Protein AF-A0A965PPE6-F1 (afdb_monomer_lite)

Foldseek 3Di:
DDDWDFDDDPCQLVDPLLVQLCVVQVHHSVLLVQLVVQLLVVCLVQPQQQWFFQDDLVNSCVSSVHPCNSVSCVVSPQWADDVGTIGGPPCVPGRNVGDDD

pLDDT: mean 90.19, std 14.23, range [39.62, 98.56]

Radius of gyration: 13.01 Å; chains: 1; bounding box: 30×36×35 Å

Secondary structure (DSSP, 8-state):
---------TTSTT-HHHHHHHHHHT--HHHHHHHHHHHHHHHHHH-SSSEEET--HHHHHHHHTSTTHHHHHHHTTS-EEETTEEE-TTHHHHTS--S--

Structure (mmCIF, N/CA/C/O backbone):
data_AF-A0A965PPE6-F1
#
_entry.id   AF-A0A965PPE6-F1
#
loop_
_atom_site.group_PDB
_atom_site.id
_atom_site.type_symbol
_atom_site.label_atom_id
_atom_site.label_alt_id
_atom_site.label_comp_id
_atom_site.label_asym_id
_atom_site.label_entity_id
_atom_site.label_seq_id
_atom_site.pdbx_PDB_ins_code
_atom_site.Cartn_x
_atom_site.Cartn_y
_atom_site.Cartn_z
_atom_site.occupancy
_atom_site.B_iso_or_equiv
_atom_site.auth_seq_id
_atom_site.auth_comp_id
_atom_site.auth_asym_id
_atom_site.auth_atom_id
_atom_site.pdbx_PDB_model_num
ATOM 1 N N . MET A 1 1 ? 5.433 23.520 -12.806 1.00 44.16 1 MET A N 1
ATOM 2 C CA . MET A 1 1 ? 5.546 22.282 -13.602 1.00 44.16 1 MET A CA 1
ATOM 3 C C . MET A 1 1 ? 4.816 21.216 -12.810 1.00 44.16 1 MET A C 1
ATOM 5 O O . MET A 1 1 ? 5.155 21.059 -11.644 1.00 44.16 1 MET 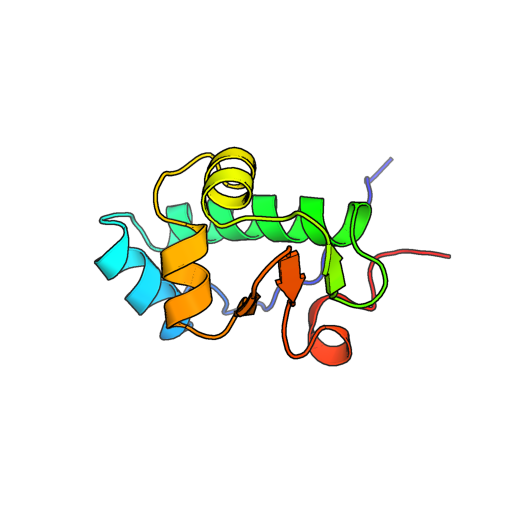A O 1
ATOM 9 N N . ALA A 1 2 ? 3.757 20.606 -13.345 1.00 52.41 2 ALA A N 1
ATOM 10 C CA . ALA A 1 2 ? 3.153 19.460 -12.666 1.00 52.41 2 ALA A CA 1
ATOM 11 C C . ALA A 1 2 ? 4.207 18.340 -12.649 1.00 52.41 2 ALA A C 1
ATOM 13 O O . ALA A 1 2 ? 4.810 18.091 -13.689 1.00 52.41 2 ALA A O 1
ATOM 14 N N . GLY A 1 3 ? 4.515 17.792 -11.471 1.00 66.19 3 GLY A N 1
ATOM 15 C CA . GLY A 1 3 ? 5.494 16.711 -11.330 1.00 66.19 3 GLY A CA 1
ATOM 16 C C . GLY A 1 3 ? 4.996 15.400 -11.937 1.00 66.19 3 GLY A C 1
ATOM 17 O O . GLY A 1 3 ? 3.884 15.342 -12.469 1.00 66.19 3 GLY A O 1
ATOM 18 N N . ASP A 1 4 ? 5.815 14.357 -11.823 1.00 79.00 4 ASP A N 1
ATOM 19 C CA . ASP A 1 4 ? 5.459 13.008 -12.260 1.00 79.00 4 ASP A CA 1
ATOM 20 C C . ASP A 1 4 ? 4.151 12.540 -11.608 1.00 79.00 4 ASP A C 1
ATOM 22 O O . ASP A 1 4 ? 3.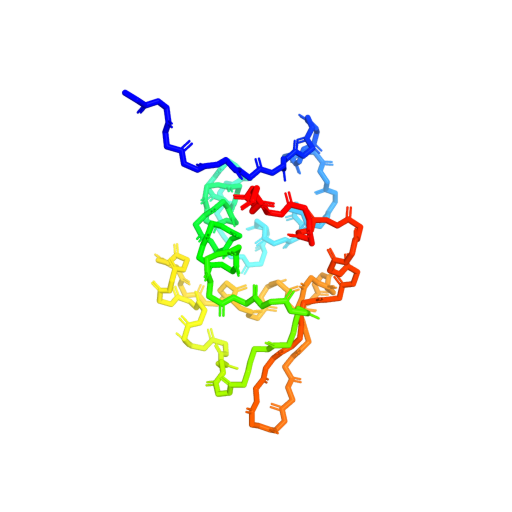808 12.914 -10.481 1.00 79.00 4 ASP A O 1
ATOM 26 N N . TRP A 1 5 ? 3.378 11.749 -12.350 1.00 83.12 5 TRP A N 1
ATOM 27 C CA . TRP A 1 5 ? 2.043 11.321 -11.949 1.00 83.12 5 TRP A CA 1
ATOM 28 C C . TRP A 1 5 ? 1.974 9.803 -11.803 1.00 83.12 5 TRP A C 1
ATOM 30 O O . TRP A 1 5 ? 2.641 9.055 -12.515 1.00 83.12 5 TRP A O 1
ATOM 40 N N . ILE A 1 6 ? 1.101 9.351 -10.902 1.00 84.50 6 ILE A N 1
ATOM 41 C CA . ILE A 1 6 ? 0.752 7.938 -10.747 1.00 84.50 6 ILE A CA 1
ATOM 42 C C . ILE A 1 6 ? -0.725 7.721 -11.066 1.00 84.50 6 ILE A C 1
ATOM 44 O O . ILE A 1 6 ? -1.586 8.542 -10.735 1.00 84.50 6 ILE A O 1
ATOM 48 N N . LYS A 1 7 ? -1.041 6.594 -11.707 1.00 84.50 7 LYS A N 1
ATOM 49 C CA . LYS A 1 7 ? -2.425 6.205 -11.984 1.00 84.50 7 LYS A CA 1
ATOM 50 C C . LYS A 1 7 ? -3.073 5.657 -10.720 1.00 84.50 7 LYS A C 1
ATOM 52 O O . LYS A 1 7 ? -2.609 4.673 -10.152 1.00 84.50 7 LYS A O 1
ATOM 57 N N . VAL A 1 8 ? -4.208 6.228 -10.329 1.00 88.50 8 VAL A N 1
ATOM 58 C CA . VAL A 1 8 ? -4.998 5.737 -9.195 1.00 88.50 8 VAL A CA 1
ATOM 59 C C . VAL A 1 8 ? -6.438 5.552 -9.640 1.00 88.50 8 VAL A C 1
ATOM 61 O O . VAL A 1 8 ? -7.003 6.377 -10.356 1.00 88.50 8 VAL A O 1
ATOM 64 N N . ARG A 1 9 ? -7.046 4.437 -9.241 1.00 88.50 9 ARG A N 1
ATOM 65 C CA . ARG A 1 9 ? -8.470 4.191 -9.495 1.00 88.50 9 ARG A CA 1
ATOM 66 C C . ARG A 1 9 ? -9.341 5.176 -8.711 1.00 88.50 9 ARG A C 1
ATOM 68 O O . ARG A 1 9 ? -9.050 5.500 -7.565 1.00 88.50 9 ARG A O 1
ATOM 75 N N . THR A 1 10 ? -10.465 5.564 -9.301 1.00 88.00 10 THR A N 1
ATOM 76 C CA . THR A 1 10 ? -11.410 6.521 -8.703 1.00 88.00 10 THR A CA 1
ATOM 77 C C . THR A 1 10 ? -12.066 6.015 -7.422 1.00 88.00 10 THR A C 1
ATOM 79 O O . THR A 1 10 ? -12.394 6.820 -6.561 1.00 88.00 10 THR A O 1
ATOM 82 N N . ARG A 1 11 ? -12.230 4.693 -7.280 1.00 92.44 11 ARG A N 1
ATOM 83 C CA . ARG A 1 11 ? -12.855 4.053 -6.111 1.00 92.44 11 ARG A CA 1
ATOM 84 C C . ARG A 1 11 ? -11.870 3.227 -5.290 1.00 92.44 11 ARG A C 1
ATOM 86 O O . ARG A 1 11 ? -12.111 2.060 -4.992 1.00 92.44 11 ARG A O 1
ATOM 93 N N . LEU A 1 12 ? -10.678 3.782 -5.058 1.00 94.75 12 LEU A N 1
ATOM 94 C CA . LEU A 1 12 ? -9.643 3.105 -4.273 1.00 94.75 12 LEU A CA 1
ATOM 95 C C . LEU A 1 12 ? -10.099 2.892 -2.835 1.00 94.75 12 LEU A C 1
ATOM 97 O O . LEU A 1 12 ? -9.921 1.803 -2.299 1.00 94.75 12 LEU A O 1
ATOM 101 N N . LEU A 1 13 ? -10.666 3.935 -2.238 1.00 96.75 13 LEU A N 1
ATOM 102 C CA . LEU A 1 13 ? -11.046 3.942 -0.833 1.00 96.75 13 LEU A CA 1
ATOM 103 C C . LEU A 1 13 ? -12.201 2.968 -0.556 1.00 96.75 13 LEU A C 1
ATOM 105 O O . LEU A 1 13 ? -12.330 2.478 0.554 1.00 96.75 13 LEU A O 1
ATOM 109 N N . GLU A 1 14 ? -12.988 2.604 -1.569 1.00 97.25 14 GLU A N 1
ATOM 110 C CA . GLU A 1 14 ? -14.035 1.588 -1.440 1.00 97.25 14 GLU A CA 1
ATOM 111 C C . GLU A 1 14 ? -13.586 0.160 -1.800 1.00 97.25 14 GLU A C 1
ATOM 113 O O . GLU A 1 14 ? -14.426 -0.738 -1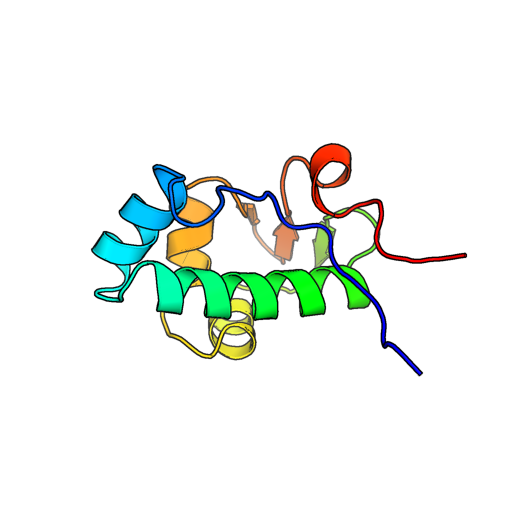.860 1.00 97.25 14 GLU A O 1
ATOM 118 N N . ASP A 1 15 ? -12.295 -0.096 -2.051 1.00 96.06 15 ASP A N 1
ATOM 119 C CA . ASP A 1 15 ? -11.834 -1.473 -2.259 1.00 96.06 15 ASP A CA 1
ATOM 120 C C . ASP A 1 15 ? -11.870 -2.263 -0.939 1.00 96.06 15 ASP A C 1
ATOM 122 O O . ASP A 1 15 ? -11.217 -1.853 0.026 1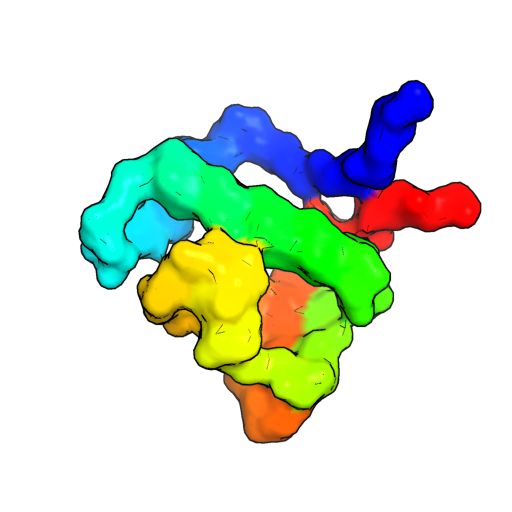.00 96.06 15 ASP A O 1
ATOM 126 N N . PRO A 1 16 ? -12.525 -3.443 -0.898 1.00 97.75 16 PRO A N 1
ATOM 127 C CA . PRO A 1 16 ? -12.408 -4.403 0.201 1.00 97.75 16 PRO A CA 1
ATOM 128 C C . PRO A 1 16 ? -10.980 -4.643 0.718 1.00 97.75 16 PRO A C 1
ATOM 130 O O . PRO A 1 16 ? -10.794 -4.872 1.908 1.00 97.75 16 PRO A O 1
ATOM 133 N N . ALA A 1 17 ? -9.962 -4.599 -0.141 1.00 97.44 17 ALA A N 1
ATOM 134 C CA . ALA A 1 17 ? -8.559 -4.680 0.250 1.00 97.44 17 ALA A CA 1
ATOM 135 C C . ALA A 1 17 ? -8.117 -3.486 1.111 1.00 97.44 17 ALA A C 1
ATOM 137 O O . ALA A 1 17 ? -7.460 -3.702 2.124 1.00 97.44 17 ALA A O 1
ATOM 138 N N . VAL A 1 18 ? -8.516 -2.252 0.775 1.00 98.00 18 VAL A N 1
ATOM 139 C CA . VAL A 1 18 ? -8.207 -1.078 1.613 1.00 98.00 18 VAL A CA 1
ATOM 140 C C . VAL A 1 18 ? -8.933 -1.176 2.950 1.00 98.00 18 VAL A C 1
ATOM 142 O O . VAL A 1 18 ? -8.311 -0.910 3.973 1.00 98.00 18 VAL A O 1
ATOM 145 N N . PHE A 1 19 ? -10.192 -1.626 2.970 1.00 98.38 19 PHE A N 1
ATOM 146 C CA . PHE A 1 19 ? -10.911 -1.873 4.226 1.00 98.38 19 PHE A CA 1
ATOM 147 C C . PHE A 1 19 ? -10.193 -2.906 5.106 1.00 98.38 19 PHE A C 1
ATOM 149 O O . PHE A 1 19 ? -9.926 -2.631 6.271 1.00 98.38 19 PHE A O 1
ATOM 156 N N . ARG A 1 20 ? -9.776 -4.049 4.539 1.00 98.44 20 ARG A N 1
ATOM 157 C CA . ARG A 1 20 ? -9.001 -5.060 5.283 1.00 98.44 20 ARG A CA 1
ATOM 158 C C . ARG A 1 20 ? -7.688 -4.501 5.830 1.00 98.44 20 ARG A C 1
ATOM 160 O O . ARG A 1 20 ? -7.321 -4.791 6.964 1.00 98.44 20 ARG A O 1
ATOM 167 N N . MET A 1 21 ? -6.983 -3.688 5.045 1.00 98.56 21 MET A N 1
ATOM 168 C CA . MET A 1 21 ? -5.764 -3.026 5.509 1.00 98.56 21 MET A CA 1
ATOM 169 C C . MET A 1 21 ? -6.049 -2.008 6.621 1.00 98.56 21 MET A C 1
ATOM 171 O O . MET A 1 21 ? -5.278 -1.932 7.573 1.00 98.56 21 MET A O 1
ATOM 175 N N . ALA A 1 22 ? -7.144 -1.250 6.527 1.00 98.50 22 ALA A N 1
ATOM 176 C CA . ALA A 1 22 ? -7.572 -0.294 7.547 1.00 98.50 22 ALA A CA 1
ATOM 177 C C . ALA A 1 22 ? -7.846 -0.995 8.885 1.00 98.50 22 ALA A C 1
ATOM 179 O O . ALA A 1 22 ? -7.271 -0.601 9.902 1.00 98.50 22 ALA A O 1
ATOM 180 N N . ASP A 1 23 ? -8.599 -2.100 8.860 1.00 98.19 23 ASP A N 1
ATOM 181 C CA . ASP A 1 23 ? -8.850 -2.944 10.034 1.00 98.19 23 ASP A CA 1
ATOM 182 C C . ASP A 1 23 ? -7.540 -3.489 10.624 1.00 98.19 23 ASP A C 1
ATOM 184 O O . ASP A 1 23 ? -7.312 -3.436 11.834 1.00 98.19 23 ASP A O 1
ATOM 188 N N . ARG A 1 24 ? -6.634 -3.970 9.762 1.00 97.56 24 ARG A N 1
ATOM 189 C CA . ARG A 1 24 ? -5.349 -4.563 10.164 1.00 97.56 24 ARG A CA 1
ATOM 190 C C . ARG A 1 24 ? -4.386 -3.560 10.800 1.00 97.56 24 ARG A C 1
ATOM 192 O O . ARG A 1 24 ? -3.599 -3.950 11.671 1.00 97.56 24 ARG A O 1
ATOM 199 N N . LEU A 1 25 ? -4.398 -2.317 10.320 1.00 98.19 25 LEU A N 1
ATOM 200 C CA . LEU A 1 25 ? -3.506 -1.236 10.747 1.00 98.19 25 LEU A CA 1
ATOM 201 C C . LEU A 1 25 ? -4.107 -0.380 11.871 1.00 98.19 25 LEU A C 1
ATOM 203 O O . LEU A 1 25 ? -3.370 0.369 12.508 1.00 98.19 25 LEU A O 1
ATOM 207 N N . GLY A 1 26 ? -5.416 -0.483 12.121 1.00 98.31 26 GLY A N 1
ATOM 208 C CA . GLY A 1 26 ? -6.122 0.387 13.063 1.00 98.31 26 GLY A CA 1
ATOM 209 C C . GLY A 1 26 ? -6.174 1.844 12.591 1.00 98.31 26 GLY A C 1
ATOM 210 O O . GLY A 1 26 ? -6.082 2.759 13.407 1.00 98.31 26 GLY A O 1
ATOM 211 N N . LEU A 1 27 ? -6.268 2.060 11.276 1.00 98.50 27 LEU A N 1
ATOM 212 C CA . LEU A 1 27 ? -6.275 3.380 10.640 1.00 98.50 27 LEU A CA 1
ATOM 213 C C . LEU A 1 27 ? -7.577 3.626 9.879 1.00 98.50 27 LEU A C 1
ATOM 215 O O . LEU A 1 27 ? -8.290 2.689 9.532 1.00 98.50 27 LEU A O 1
ATOM 219 N N . SER A 1 28 ? -7.865 4.892 9.565 1.00 98.50 28 SER A N 1
ATOM 220 C CA . SER A 1 28 ? -8.945 5.207 8.631 1.00 98.50 28 SER A CA 1
ATOM 221 C C . SER A 1 28 ? -8.571 4.793 7.204 1.00 98.50 28 SER A C 1
ATOM 223 O O . SER A 1 28 ? -7.396 4.756 6.827 1.00 98.50 28 SER A O 1
ATOM 225 N N . VAL A 1 29 ? -9.583 4.514 6.387 1.00 98.06 29 VAL A N 1
ATOM 226 C CA . VAL A 1 29 ? -9.423 4.154 4.971 1.00 98.06 29 VAL A CA 1
ATOM 227 C C . VAL A 1 29 ? -8.689 5.254 4.195 1.00 98.06 29 VAL A C 1
ATOM 229 O O . VAL A 1 29 ? -7.838 4.962 3.356 1.00 98.06 29 VAL A O 1
ATOM 232 N N . GLU A 1 30 ? -8.958 6.523 4.508 1.00 98.06 30 GLU A N 1
ATOM 233 C CA . GLU A 1 30 ? -8.298 7.686 3.904 1.00 98.06 30 GLU A CA 1
ATOM 234 C C . GLU A 1 30 ? -6.807 7.728 4.254 1.00 98.06 30 GLU A C 1
ATOM 236 O O . GLU A 1 30 ? -5.976 7.992 3.381 1.00 98.06 30 GLU A O 1
ATOM 241 N N . ALA A 1 31 ? -6.455 7.420 5.509 1.00 98.38 31 ALA A N 1
ATOM 242 C CA . ALA A 1 31 ? -5.063 7.339 5.939 1.00 98.38 31 ALA A CA 1
ATOM 243 C C . ALA A 1 31 ? -4.327 6.215 5.198 1.00 98.38 31 ALA A C 1
ATOM 245 O O . ALA A 1 31 ? -3.255 6.451 4.636 1.00 98.38 31 ALA A O 1
ATOM 246 N N . VAL A 1 32 ? -4.925 5.019 5.109 1.00 98.44 32 VAL A N 1
ATOM 247 C CA . VAL A 1 32 ? -4.361 3.907 4.324 1.00 98.44 32 VAL A CA 1
ATOM 248 C C . VAL A 1 32 ? -4.182 4.309 2.861 1.00 98.44 32 VAL A C 1
ATOM 250 O O . VAL A 1 32 ? -3.115 4.075 2.297 1.00 98.44 32 VAL A O 1
ATOM 253 N N . GLY A 1 33 ? -5.175 4.975 2.265 1.00 97.75 33 GLY A N 1
ATOM 254 C CA . GLY A 1 33 ? -5.083 5.540 0.919 1.00 97.75 33 GLY A CA 1
ATOM 255 C C . GLY A 1 33 ? -3.856 6.437 0.743 1.00 97.75 33 GLY A C 1
ATOM 256 O O . GLY A 1 33 ? -3.066 6.224 -0.173 1.00 97.75 33 GLY A O 1
ATOM 257 N N . GLY A 1 34 ? -3.638 7.387 1.654 1.00 97.62 34 GLY A N 1
ATOM 258 C CA . GLY A 1 34 ? -2.457 8.258 1.635 1.00 97.62 34 GLY A CA 1
ATOM 259 C C . GLY A 1 34 ? -1.131 7.495 1.752 1.00 97.62 34 GLY A C 1
ATOM 260 O O . GLY A 1 34 ? -0.181 7.778 1.018 1.00 97.62 34 GLY A O 1
ATOM 261 N N . HIS A 1 35 ? -1.065 6.487 2.625 1.00 98.25 35 HIS A N 1
ATOM 262 C CA . HIS A 1 35 ? 0.123 5.639 2.770 1.00 98.25 35 HIS A CA 1
ATOM 263 C C . HIS A 1 35 ? 0.394 4.789 1.518 1.00 98.25 35 HIS A C 1
ATOM 265 O O . HIS A 1 35 ? 1.551 4.640 1.124 1.00 98.25 35 HIS A O 1
ATOM 271 N N . LEU A 1 36 ? -0.649 4.292 0.846 1.00 97.56 36 LEU A N 1
ATOM 272 C CA . LEU A 1 36 ? -0.522 3.588 -0.435 1.00 97.56 36 LEU A CA 1
ATOM 273 C C . LEU A 1 36 ? 0.032 4.497 -1.527 1.00 97.56 36 LEU A C 1
ATOM 275 O O . LEU A 1 36 ? 0.939 4.086 -2.246 1.00 97.56 36 LEU A O 1
ATOM 279 N N . LEU A 1 37 ? -0.452 5.740 -1.619 1.00 95.69 37 LEU A N 1
ATOM 280 C CA . LEU A 1 37 ? 0.060 6.711 -2.589 1.00 95.69 37 LEU A CA 1
ATOM 281 C C . LEU A 1 37 ? 1.563 6.953 -2.407 1.00 95.69 37 LEU A C 1
ATOM 283 O O . LEU A 1 37 ? 2.289 7.000 -3.396 1.00 95.69 37 LEU A O 1
ATOM 287 N N . ARG A 1 38 ? 2.052 7.029 -1.160 1.00 96.12 38 ARG A N 1
ATOM 288 C CA . ARG A 1 38 ? 3.496 7.139 -0.877 1.00 96.12 38 ARG A CA 1
ATOM 289 C C . ARG A 1 38 ? 4.274 5.929 -1.388 1.00 96.12 38 ARG A C 1
ATOM 291 O O . ARG A 1 38 ? 5.308 6.100 -2.029 1.00 96.12 38 ARG A O 1
ATOM 298 N N . VAL A 1 39 ? 3.778 4.720 -1.116 1.00 96.69 39 VAL A N 1
ATOM 299 C CA . VAL A 1 39 ? 4.417 3.478 -1.574 1.00 96.69 39 VAL A CA 1
ATOM 300 C C . VAL A 1 39 ? 4.432 3.396 -3.098 1.00 96.69 39 VAL A C 1
ATOM 302 O O . VAL A 1 39 ? 5.468 3.084 -3.673 1.00 96.69 39 VAL A O 1
ATOM 305 N N . TRP A 1 40 ? 3.320 3.696 -3.766 1.00 94.56 40 TRP A N 1
ATOM 306 C CA . TRP A 1 40 ? 3.229 3.601 -5.223 1.00 94.56 40 TRP A CA 1
ATOM 307 C C . TRP A 1 40 ? 4.002 4.695 -5.950 1.00 94.56 40 TRP A C 1
ATOM 309 O O . TRP A 1 40 ? 4.584 4.411 -6.992 1.00 94.56 40 TRP A O 1
ATOM 319 N N . SER A 1 41 ? 4.066 5.909 -5.396 1.00 92.94 41 SER A N 1
ATOM 320 C CA . SER A 1 41 ? 4.942 6.965 -5.914 1.00 92.94 41 SER A CA 1
ATOM 321 C C . SER A 1 41 ? 6.397 6.508 -5.883 1.00 92.94 41 SER A C 1
ATOM 323 O O . SER A 1 41 ? 7.063 6.515 -6.910 1.00 92.94 41 SER A O 1
ATOM 325 N N . TRP A 1 42 ? 6.864 6.008 -4.736 1.00 94.50 42 TRP A N 1
ATOM 326 C CA . TRP A 1 42 ? 8.217 5.466 -4.619 1.00 94.50 42 TRP A CA 1
ATOM 327 C C . TRP A 1 42 ? 8.456 4.278 -5.562 1.00 94.50 42 TRP A C 1
ATOM 329 O O . TRP A 1 42 ? 9.501 4.205 -6.202 1.00 94.50 42 TRP A O 1
ATOM 339 N N . ALA A 1 43 ? 7.496 3.356 -5.668 1.00 93.25 43 ALA A N 1
ATOM 340 C CA . ALA A 1 43 ? 7.629 2.189 -6.531 1.00 93.25 43 ALA A CA 1
ATOM 341 C C . ALA A 1 43 ? 7.758 2.605 -8.001 1.00 93.25 43 ALA A C 1
ATOM 343 O O . ALA A 1 43 ? 8.617 2.082 -8.699 1.00 93.25 43 ALA A O 1
ATOM 344 N N . THR A 1 44 ? 6.958 3.576 -8.446 1.00 88.62 44 THR A N 1
ATOM 345 C CA . THR A 1 44 ? 7.007 4.117 -9.814 1.00 88.62 44 THR A CA 1
ATOM 346 C C . THR A 1 44 ? 8.390 4.680 -10.158 1.00 88.62 44 THR A C 1
ATOM 348 O O . THR A 1 44 ? 8.874 4.480 -11.271 1.00 88.62 44 THR A O 1
ATOM 351 N N . ASP A 1 45 ? 9.055 5.320 -9.194 1.00 88.94 45 ASP A N 1
ATOM 352 C CA . ASP A 1 45 ? 10.377 5.914 -9.406 1.00 88.94 45 ASP A CA 1
ATOM 353 C C . ASP A 1 45 ? 11.514 4.884 -9.344 1.00 88.94 45 ASP A C 1
ATOM 355 O O . ASP A 1 45 ? 12.497 4.985 -10.078 1.00 88.94 45 ASP A O 1
ATOM 359 N N . GLN A 1 46 ? 11.415 3.912 -8.432 1.00 90.69 46 GLN A N 1
ATOM 360 C CA . GLN A 1 46 ? 12.528 3.021 -8.080 1.00 90.69 46 GLN A CA 1
ATOM 361 C C . GLN A 1 46 ? 12.470 1.644 -8.747 1.00 90.69 46 GLN A C 1
ATOM 363 O O . GLN A 1 46 ? 13.477 0.937 -8.765 1.00 90.69 46 GLN A O 1
ATOM 368 N N . ILE A 1 47 ? 11.311 1.237 -9.264 1.00 91.25 47 ILE A N 1
ATOM 369 C CA . ILE A 1 47 ? 11.067 -0.114 -9.774 1.00 91.25 47 ILE A CA 1
ATOM 370 C C . ILE A 1 47 ? 10.683 -0.034 -11.251 1.00 91.25 47 ILE A C 1
ATOM 372 O O . ILE A 1 47 ? 9.913 0.827 -11.665 1.00 91.25 47 ILE A O 1
ATOM 376 N N . ILE A 1 48 ? 11.239 -0.937 -12.061 1.00 87.00 48 ILE A N 1
ATOM 377 C CA . ILE A 1 48 ? 11.059 -0.925 -13.521 1.00 87.00 48 ILE A CA 1
ATOM 378 C C . ILE A 1 48 ? 10.029 -1.971 -13.960 1.00 87.00 48 ILE A C 1
ATOM 380 O O . ILE A 1 48 ? 9.136 -1.672 -14.748 1.00 87.00 48 ILE A O 1
ATOM 384 N N . ASP A 1 49 ? 10.136 -3.190 -13.440 1.00 88.56 49 ASP A N 1
ATOM 385 C CA . ASP A 1 49 ? 9.415 -4.385 -13.905 1.00 88.56 49 ASP A CA 1
ATOM 386 C C . ASP A 1 49 ? 8.557 -5.033 -12.801 1.00 88.56 49 ASP A C 1
ATOM 388 O O . ASP A 1 49 ? 8.141 -6.186 -12.897 1.00 88.56 49 ASP A O 1
ATOM 392 N N . GLY A 1 50 ? 8.314 -4.298 -11.716 1.00 89.88 50 GLY A N 1
ATOM 393 C CA . GLY A 1 50 ? 7.615 -4.789 -10.532 1.00 89.88 50 GLY A CA 1
ATOM 394 C C . GLY A 1 50 ? 8.478 -5.627 -9.594 1.00 89.88 50 GLY A C 1
ATOM 395 O O . GLY A 1 50 ? 8.018 -5.942 -8.495 1.00 89.88 50 GLY A O 1
ATOM 396 N N . ASN A 1 51 ? 9.719 -5.953 -9.965 1.00 94.12 51 ASN A N 1
ATOM 397 C CA . ASN A 1 51 ? 10.662 -6.618 -9.083 1.00 94.12 51 ASN A CA 1
ATOM 398 C C . ASN A 1 51 ? 11.461 -5.593 -8.270 1.00 94.12 51 ASN A C 1
ATOM 400 O O . ASN A 1 51 ? 12.053 -4.660 -8.807 1.00 94.12 51 ASN A O 1
ATOM 404 N N . ALA A 1 52 ? 11.509 -5.789 -6.958 1.00 94.44 52 ALA A N 1
ATOM 405 C CA . ALA A 1 52 ? 12.120 -4.872 -6.008 1.00 94.44 52 ALA A CA 1
ATOM 406 C C . ALA A 1 52 ? 13.191 -5.609 -5.174 1.00 94.44 52 ALA A C 1
ATOM 408 O O . ALA A 1 52 ? 12.936 -6.017 -4.031 1.00 94.44 52 ALA A O 1
ATOM 409 N N . PRO A 1 53 ? 14.400 -5.828 -5.732 1.00 95.69 53 PRO A N 1
ATOM 410 C CA . PRO A 1 53 ? 15.481 -6.513 -5.030 1.00 95.69 53 PRO A CA 1
ATOM 411 C C . PRO A 1 53 ? 15.873 -5.790 -3.736 1.00 95.69 53 PRO A C 1
ATOM 413 O O . PRO A 1 53 ? 15.977 -4.567 -3.692 1.00 95.69 53 PRO A O 1
ATOM 416 N N . GLY A 1 54 ? 16.098 -6.548 -2.665 1.00 94.62 54 GLY A N 1
ATOM 417 C CA . GLY A 1 54 ? 16.497 -6.030 -1.352 1.00 94.62 54 GLY A CA 1
ATOM 418 C C . GLY A 1 54 ? 15.385 -5.335 -0.558 1.00 94.62 54 GLY A C 1
ATOM 419 O O . GLY A 1 54 ? 15.599 -4.972 0.601 1.00 94.62 54 GLY A O 1
ATOM 420 N N . VAL A 1 55 ? 14.191 -5.169 -1.132 1.00 96.94 55 VAL A N 1
ATOM 421 C CA . VAL A 1 55 ? 13.068 -4.511 -0.460 1.00 96.94 55 VAL A CA 1
ATOM 422 C C . VAL A 1 55 ? 12.416 -5.475 0.521 1.00 96.94 55 VAL A C 1
ATOM 424 O O . VAL A 1 55 ? 12.000 -6.576 0.172 1.00 96.94 55 VAL A O 1
ATOM 427 N N . THR A 1 56 ? 12.332 -5.043 1.776 1.00 97.62 56 THR A N 1
ATOM 428 C CA . THR A 1 56 ? 11.739 -5.802 2.882 1.00 97.62 56 THR A CA 1
ATOM 429 C C . THR A 1 56 ? 10.467 -5.126 3.381 1.00 97.62 56 THR A C 1
ATOM 431 O O . THR A 1 56 ? 10.243 -3.941 3.124 1.00 97.62 56 THR A O 1
ATOM 434 N N . ALA A 1 57 ? 9.650 -5.843 4.158 1.00 97.19 57 ALA A N 1
ATOM 435 C CA . ALA A 1 57 ? 8.456 -5.263 4.776 1.00 97.19 57 ALA A CA 1
ATOM 436 C C . ALA A 1 57 ? 8.791 -4.033 5.638 1.00 97.19 57 ALA A C 1
ATOM 438 O O . ALA A 1 57 ? 8.158 -2.995 5.499 1.00 97.19 57 ALA A O 1
ATOM 439 N N . ALA A 1 58 ? 9.862 -4.099 6.436 1.00 97.56 58 ALA A N 1
ATOM 440 C CA . ALA A 1 58 ? 10.315 -2.971 7.251 1.00 97.56 58 ALA A CA 1
ATOM 441 C C . ALA A 1 58 ? 10.820 -1.781 6.412 1.00 97.56 58 ALA A C 1
ATOM 443 O O . ALA A 1 58 ? 10.687 -0.625 6.817 1.00 97.56 58 ALA A O 1
ATOM 444 N N . HIS A 1 59 ? 11.416 -2.044 5.244 1.00 97.56 59 HIS A N 1
ATOM 445 C CA . HIS A 1 59 ? 11.781 -0.985 4.306 1.00 97.56 59 HIS A CA 1
ATOM 446 C C . HIS A 1 59 ? 10.522 -0.286 3.769 1.00 97.56 59 HIS A C 1
ATOM 448 O O . HIS A 1 59 ? 10.467 0.944 3.747 1.00 97.56 59 HIS A O 1
ATOM 454 N N . LEU A 1 60 ? 9.487 -1.056 3.421 1.00 97.56 60 LEU A N 1
ATOM 455 C CA . LEU A 1 60 ? 8.207 -0.513 2.970 1.00 97.56 60 LEU A CA 1
ATOM 456 C C . LEU A 1 60 ? 7.447 0.257 4.042 1.00 97.56 60 LEU A C 1
ATOM 458 O O . LEU A 1 60 ? 6.914 1.322 3.743 1.00 97.56 60 LEU A O 1
ATOM 462 N N . ASP A 1 61 ? 7.459 -0.211 5.287 1.00 98.38 61 ASP A N 1
ATOM 463 C CA . ASP A 1 61 ? 6.871 0.513 6.418 1.00 98.38 61 ASP A CA 1
ATOM 464 C C . ASP A 1 61 ? 7.482 1.916 6.559 1.00 98.38 61 ASP A C 1
ATOM 466 O O . ASP A 1 61 ? 6.776 2.900 6.788 1.00 98.38 61 ASP A O 1
ATOM 470 N N . ARG A 1 62 ? 8.800 2.039 6.341 1.00 98.25 62 ARG A N 1
ATOM 471 C CA . ARG A 1 62 ? 9.500 3.332 6.369 1.00 98.25 62 ARG A CA 1
ATOM 472 C C . ARG A 1 62 ? 9.076 4.248 5.219 1.00 98.25 62 ARG A C 1
ATOM 474 O O . ARG A 1 62 ? 8.880 5.440 5.450 1.00 98.25 62 ARG A O 1
ATOM 481 N N . ILE A 1 63 ? 8.919 3.712 4.008 1.00 97.88 63 ILE A N 1
ATOM 482 C CA . ILE A 1 63 ? 8.436 4.476 2.842 1.00 97.88 63 ILE A CA 1
ATOM 483 C C . ILE A 1 63 ? 7.007 4.962 3.080 1.00 97.88 63 ILE A C 1
ATOM 485 O O . ILE A 1 63 ? 6.714 6.151 2.914 1.00 97.88 63 ILE A O 1
ATOM 489 N N . ALA A 1 64 ? 6.137 4.052 3.519 1.00 97.88 64 ALA A N 1
ATOM 490 C CA . ALA A 1 64 ? 4.749 4.339 3.844 1.00 97.88 64 ALA A CA 1
ATOM 491 C C . ALA A 1 64 ? 4.631 5.346 4.995 1.00 97.88 64 ALA A C 1
ATOM 493 O O . ALA A 1 64 ? 3.717 6.168 5.006 1.00 97.88 64 ALA A O 1
ATOM 494 N N . GLY A 1 65 ? 5.576 5.323 5.937 1.00 98.12 65 GLY A N 1
ATOM 495 C CA . GLY A 1 65 ? 5.543 6.127 7.155 1.00 98.12 65 GLY A CA 1
ATOM 496 C C . GLY A 1 65 ? 4.618 5.550 8.227 1.00 98.12 65 GLY A C 1
ATOM 497 O O . GLY A 1 65 ? 4.196 6.293 9.107 1.00 98.12 65 GLY A O 1
ATOM 498 N N . VAL A 1 66 ? 4.291 4.257 8.145 1.00 98.12 66 VAL A N 1
ATOM 499 C CA . VAL A 1 66 ? 3.478 3.539 9.132 1.00 98.12 66 VAL A CA 1
ATOM 500 C C . VAL A 1 66 ? 3.957 2.093 9.265 1.00 98.12 66 VAL A C 1
ATOM 502 O O . VAL A 1 66 ? 4.264 1.427 8.276 1.00 98.12 66 VAL A O 1
ATOM 505 N N . THR A 1 67 ? 4.033 1.614 10.504 1.00 98.31 67 THR A N 1
ATOM 506 C CA . THR A 1 67 ? 4.418 0.237 10.835 1.00 98.31 67 THR A CA 1
ATOM 507 C C . THR A 1 67 ? 3.379 -0.768 10.331 1.00 98.31 67 THR A C 1
ATOM 509 O O . THR A 1 67 ? 2.181 -0.505 10.393 1.00 98.31 67 THR A O 1
ATOM 512 N N . ASN A 1 68 ? 3.835 -1.952 9.917 1.00 98.25 68 ASN A N 1
ATOM 513 C CA . ASN A 1 68 ? 3.040 -3.070 9.396 1.00 98.25 68 ASN A CA 1
ATOM 514 C C . ASN A 1 68 ? 2.365 -2.831 8.036 1.00 98.25 68 ASN A C 1
ATOM 516 O O . ASN A 1 68 ? 1.591 -3.685 7.597 1.00 98.25 68 ASN A O 1
ATOM 520 N N . MET A 1 69 ? 2.667 -1.736 7.334 1.00 98.25 69 MET A N 1
ATOM 521 C CA . MET A 1 69 ? 2.130 -1.476 5.998 1.00 98.25 69 MET A CA 1
ATOM 522 C C . MET A 1 69 ? 2.513 -2.570 5.003 1.00 98.25 69 MET A C 1
ATOM 524 O O . MET A 1 69 ? 1.655 -3.075 4.284 1.00 98.25 69 MET A O 1
ATOM 528 N N . GLY A 1 70 ? 3.789 -2.961 4.969 1.00 97.88 70 GLY A N 1
ATOM 529 C CA . GLY A 1 70 ? 4.274 -4.002 4.067 1.00 97.88 70 GLY A CA 1
ATOM 530 C C . GLY A 1 70 ? 3.540 -5.321 4.303 1.00 97.88 70 GLY A C 1
ATOM 531 O O . GLY A 1 70 ? 3.066 -5.943 3.356 1.00 97.88 70 GLY A O 1
ATOM 532 N N . ALA A 1 71 ? 3.369 -5.706 5.571 1.00 98.12 71 ALA A N 1
ATOM 533 C CA . ALA A 1 71 ? 2.612 -6.901 5.935 1.00 98.12 71 ALA A CA 1
ATOM 534 C C . ALA A 1 71 ? 1.137 -6.808 5.502 1.00 98.12 71 ALA A C 1
ATOM 536 O O . ALA A 1 71 ? 0.621 -7.754 4.913 1.00 98.12 71 ALA A O 1
ATOM 537 N N . ALA A 1 72 ? 0.482 -5.663 5.722 1.00 98.38 72 ALA A N 1
ATOM 538 C CA . ALA A 1 72 ? -0.904 -5.441 5.313 1.00 98.38 72 ALA A CA 1
ATOM 539 C C . ALA A 1 72 ? -1.077 -5.482 3.781 1.00 98.38 72 ALA A C 1
ATOM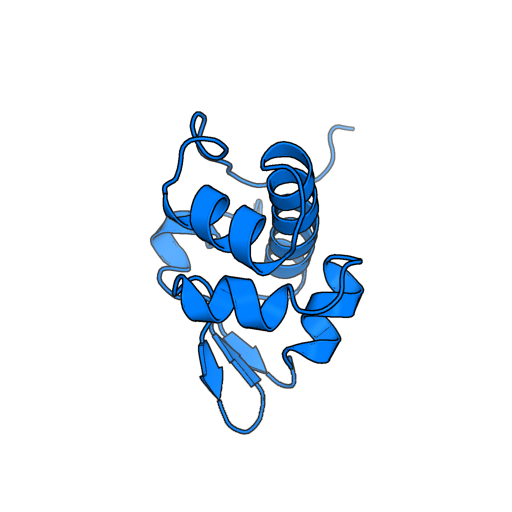 541 O O . ALA A 1 72 ? -2.030 -6.074 3.282 1.00 98.38 72 ALA A O 1
ATOM 542 N N . MET A 1 73 ? -0.132 -4.913 3.022 1.00 98.19 73 MET A N 1
ATOM 543 C CA . MET A 1 73 ? -0.121 -5.000 1.556 1.00 98.19 73 MET A CA 1
ATOM 544 C C . MET A 1 73 ? 0.066 -6.439 1.069 1.00 98.19 73 MET A C 1
ATOM 546 O O . MET A 1 73 ? -0.543 -6.831 0.072 1.00 98.19 73 MET A O 1
ATOM 550 N N . ALA A 1 74 ? 0.894 -7.228 1.759 1.00 97.81 74 ALA A N 1
ATOM 551 C CA . ALA A 1 74 ? 1.112 -8.625 1.405 1.00 97.81 74 ALA A CA 1
ATOM 552 C C . ALA A 1 74 ? -0.123 -9.488 1.666 1.00 97.81 74 ALA A C 1
ATOM 554 O O . ALA A 1 74 ? -0.485 -10.317 0.835 1.00 97.81 74 ALA A O 1
ATOM 555 N N . GLU A 1 75 ? -0.824 -9.237 2.770 1.00 97.75 75 GLU A N 1
ATOM 556 C CA . GLU A 1 75 ? -2.059 -9.939 3.126 1.00 97.75 75 GLU A CA 1
ATOM 557 C C . GLU A 1 75 ? -3.160 -9.772 2.065 1.00 97.75 75 GLU A C 1
ATOM 559 O O . GLU A 1 75 ? -3.905 -10.709 1.780 1.00 97.75 75 GLU A O 1
ATOM 564 N N . VAL A 1 76 ? -3.236 -8.601 1.424 1.00 97.06 76 VAL A N 1
ATOM 565 C CA . VAL A 1 76 ? -4.197 -8.338 0.339 1.00 97.06 76 VAL A CA 1
ATOM 566 C C . VAL A 1 76 ? -3.656 -8.647 -1.061 1.00 97.06 76 VAL A C 1
ATOM 568 O O . VAL A 1 76 ? -4.333 -8.372 -2.052 1.00 97.06 76 VAL A O 1
ATOM 571 N N . GLY A 1 77 ? -2.458 -9.231 -1.157 1.00 96.44 77 GLY A N 1
ATOM 572 C CA . GLY A 1 77 ? -1.850 -9.662 -2.417 1.00 96.44 77 GLY A CA 1
ATOM 573 C C . GLY A 1 77 ? -1.340 -8.522 -3.303 1.00 96.44 77 GLY A C 1
ATOM 574 O O . GLY A 1 77 ? -1.203 -8.700 -4.512 1.00 96.44 77 GLY A O 1
ATOM 575 N N . TRP A 1 78 ? -1.078 -7.343 -2.735 1.00 96.12 78 TRP A N 1
ATOM 576 C CA . TRP A 1 78 ? -0.514 -6.201 -3.470 1.00 96.12 78 TRP A CA 1
ATOM 577 C C . TRP A 1 78 ? 1.007 -6.182 -3.490 1.00 96.12 78 TRP A C 1
ATOM 579 O O . TRP A 1 78 ? 1.599 -5.467 -4.297 1.00 96.12 78 TRP A O 1
ATOM 589 N N . ILE A 1 79 ? 1.640 -6.976 -2.630 1.00 97.06 79 ILE A N 1
ATOM 590 C CA . ILE A 1 79 ? 3.071 -7.236 -2.688 1.00 97.06 79 ILE A CA 1
ATOM 591 C C . ILE A 1 79 ? 3.381 -8.654 -2.212 1.00 97.06 79 ILE A C 1
ATOM 593 O O . ILE A 1 79 ? 2.775 -9.136 -1.265 1.00 97.06 79 ILE A O 1
ATOM 597 N N . ASN A 1 80 ? 4.349 -9.317 -2.833 1.00 97.75 80 ASN A N 1
ATOM 598 C CA . ASN A 1 80 ? 4.842 -10.615 -2.390 1.00 97.75 80 ASN A CA 1
ATOM 599 C C . ASN A 1 80 ? 6.305 -10.484 -1.972 1.00 97.75 80 ASN A C 1
ATOM 601 O O . ASN A 1 80 ? 7.163 -10.196 -2.806 1.00 97.75 80 ASN A O 1
ATOM 605 N N . PHE A 1 81 ? 6.598 -10.719 -0.695 1.00 97.56 81 PHE A N 1
ATOM 606 C CA . PHE A 1 81 ? 7.976 -10.793 -0.209 1.00 97.56 81 PHE A CA 1
ATOM 607 C C . PHE A 1 81 ? 8.554 -12.188 -0.432 1.00 97.56 81 PHE A C 1
ATOM 609 O O . PHE A 1 81 ? 7.868 -13.194 -0.258 1.00 97.56 81 PHE A O 1
ATOM 616 N N . TYR A 1 82 ? 9.836 -12.242 -0.770 1.00 95.94 82 TYR A N 1
ATOM 617 C CA . TYR A 1 82 ? 10.604 -13.475 -0.900 1.00 95.94 82 TYR A CA 1
ATOM 618 C C . TYR A 1 82 ? 12.011 -13.269 -0.331 1.00 95.94 82 TYR A C 1
ATOM 620 O O . TYR A 1 82 ? 12.404 -12.163 0.054 1.00 95.94 82 TYR A O 1
ATOM 628 N N . THR A 1 83 ? 12.796 -14.342 -0.246 1.00 95.00 83 THR A N 1
ATOM 629 C CA . THR A 1 83 ? 14.181 -14.242 0.219 1.00 95.00 83 THR A CA 1
ATOM 630 C C . THR A 1 83 ? 14.987 -13.340 -0.715 1.00 95.00 83 THR A C 1
ATOM 632 O O . THR A 1 83 ? 15.283 -13.710 -1.846 1.00 95.00 83 THR A O 1
ATOM 635 N N . GLY A 1 84 ? 15.366 -12.160 -0.223 1.00 93.94 84 GLY A N 1
ATOM 636 C CA . GLY A 1 84 ? 16.185 -11.205 -0.967 1.00 93.94 84 GLY A CA 1
ATOM 637 C C . GLY A 1 84 ? 15.416 -10.106 -1.703 1.00 93.94 84 GLY A C 1
ATOM 638 O O . GLY A 1 84 ? 16.061 -9.329 -2.403 1.00 93.94 84 GLY A O 1
ATOM 639 N N . GLY A 1 85 ? 14.092 -9.979 -1.547 1.00 96.75 85 GLY A N 1
ATOM 640 C CA . GLY A 1 85 ? 13.355 -8.846 -2.117 1.00 96.75 85 GLY A CA 1
ATOM 641 C C . GLY A 1 85 ? 11.835 -8.948 -2.032 1.00 96.75 85 GLY A C 1
ATOM 642 O O . GLY A 1 85 ? 11.274 -9.701 -1.231 1.00 96.75 85 GLY A O 1
ATOM 643 N N . ALA A 1 86 ? 11.171 -8.172 -2.884 1.00 97.56 86 ALA A N 1
ATOM 644 C CA . ALA A 1 86 ? 9.724 -8.167 -3.024 1.00 97.56 86 ALA A CA 1
ATOM 645 C C . ALA A 1 86 ? 9.304 -8.013 -4.489 1.00 97.56 86 ALA A C 1
ATOM 647 O O . ALA A 1 86 ? 10.047 -7.474 -5.301 1.00 97.56 86 ALA A O 1
ATOM 648 N N . THR A 1 87 ? 8.101 -8.463 -4.826 1.00 97.06 87 THR A N 1
ATOM 649 C CA . THR A 1 87 ? 7.492 -8.243 -6.144 1.00 97.06 87 THR A CA 1
ATOM 650 C C . THR A 1 87 ? 6.131 -7.582 -5.988 1.00 97.06 87 THR A C 1
ATOM 652 O O . THR A 1 87 ? 5.363 -7.971 -5.109 1.00 97.06 87 THR A O 1
ATOM 655 N N . PHE A 1 88 ? 5.824 -6.602 -6.834 1.00 95.38 88 PHE A N 1
ATOM 656 C CA . PHE A 1 88 ? 4.501 -5.992 -6.966 1.00 95.38 88 PHE A CA 1
ATOM 657 C C . PHE A 1 88 ? 3.709 -6.749 -8.046 1.00 95.38 88 PHE A C 1
ATOM 659 O O . PHE A 1 88 ? 3.992 -6.588 -9.236 1.00 95.38 88 PHE A O 1
ATOM 666 N N . PRO A 1 89 ? 2.732 -7.599 -7.676 1.00 91.88 89 PRO A N 1
ATOM 667 C CA . PRO A 1 89 ? 1.982 -8.392 -8.641 1.00 91.88 89 PRO A CA 1
ATOM 668 C C . PRO A 1 89 ? 1.144 -7.502 -9.555 1.00 91.88 89 PRO A C 1
ATOM 670 O O . PRO A 1 89 ? 0.704 -6.423 -9.161 1.00 91.88 89 PRO A O 1
ATOM 673 N N . ASN A 1 90 ? 0.854 -7.986 -10.765 1.00 85.38 90 ASN A N 1
ATOM 674 C CA . ASN A 1 90 ? 0.072 -7.243 -11.759 1.00 85.38 90 ASN A CA 1
ATOM 675 C C . ASN A 1 90 ? 0.656 -5.848 -12.069 1.00 85.38 90 ASN A C 1
ATOM 677 O O . ASN A 1 90 ? -0.101 -4.918 -12.358 1.00 85.38 90 ASN A O 1
ATOM 681 N N . TRP A 1 91 ? 1.988 -5.711 -12.015 1.00 82.38 91 TRP A N 1
ATOM 682 C CA . TRP A 1 91 ? 2.718 -4.473 -12.300 1.00 82.38 91 TRP A CA 1
ATOM 683 C C . TRP A 1 91 ? 2.239 -3.808 -13.593 1.00 82.38 91 TRP A C 1
ATOM 685 O O . TRP A 1 91 ? 1.804 -2.658 -13.569 1.00 82.38 91 TRP A O 1
ATOM 695 N N . ASP A 1 92 ? 2.166 -4.577 -14.681 1.00 75.00 92 ASP A N 1
ATOM 696 C CA . ASP A 1 92 ? 1.735 -4.103 -16.003 1.00 75.00 92 ASP A CA 1
ATOM 697 C C . ASP A 1 92 ? 0.324 -3.519 -16.038 1.00 75.00 92 ASP A C 1
ATOM 699 O O . ASP A 1 92 ? 0.010 -2.635 -16.835 1.00 75.00 92 ASP A O 1
ATOM 703 N N . ARG A 1 93 ? -0.540 -3.971 -15.130 1.00 72.62 93 ARG A N 1
ATOM 704 C CA . ARG A 1 93 ? -1.925 -3.510 -15.039 1.00 72.62 93 ARG A CA 1
ATOM 705 C C . ARG A 1 93 ? -2.063 -2.206 -14.255 1.00 72.62 93 ARG A C 1
ATOM 707 O O . ARG A 1 93 ? -3.029 -1.469 -14.474 1.00 72.62 93 ARG A O 1
ATOM 714 N N . HIS A 1 94 ? -1.157 -1.948 -13.314 1.00 73.69 94 HIS A N 1
ATOM 715 C CA . HIS A 1 94 ? -1.356 -0.929 -12.282 1.00 73.69 94 HIS A CA 1
ATOM 716 C C . HIS A 1 94 ? -0.263 0.141 -12.229 1.00 73.69 94 HIS A C 1
ATOM 718 O O . HIS A 1 94 ? -0.606 1.297 -12.000 1.00 73.69 94 HIS A O 1
ATOM 724 N N . LEU A 1 95 ? 1.003 -0.215 -12.459 1.00 69.19 95 LEU A N 1
ATOM 725 C CA . LEU A 1 95 ? 2.163 0.659 -12.235 1.00 69.19 95 LEU A CA 1
ATOM 726 C C . LEU A 1 95 ? 3.157 0.722 -13.412 1.00 69.19 95 LEU A C 1
ATOM 728 O O . LEU A 1 95 ? 3.954 1.650 -13.454 1.00 69.19 95 LEU A O 1
ATOM 732 N N . ALA A 1 96 ? 3.093 -0.171 -14.410 1.00 56.84 96 ALA A N 1
ATOM 733 C CA . ALA A 1 96 ? 4.050 -0.160 -15.531 1.00 56.84 96 ALA A CA 1
ATOM 734 C C . ALA A 1 96 ? 3.918 1.026 -16.499 1.00 56.84 96 ALA A C 1
ATOM 736 O O . ALA A 1 96 ? 4.799 1.242 -17.324 1.00 56.84 96 ALA A O 1
ATOM 737 N N . GLN A 1 97 ? 2.841 1.809 -16.405 1.00 55.97 97 GLN A N 1
ATOM 738 C CA . GLN A 1 97 ? 2.715 3.099 -17.092 1.00 55.97 97 GLN A CA 1
ATOM 739 C C . GLN A 1 97 ? 2.998 4.245 -16.115 1.00 55.97 97 GLN A C 1
ATOM 741 O O . GLN A 1 97 ? 2.197 5.165 -15.964 1.00 55.97 97 GLN A O 1
ATOM 746 N N . GLY A 1 98 ? 4.126 4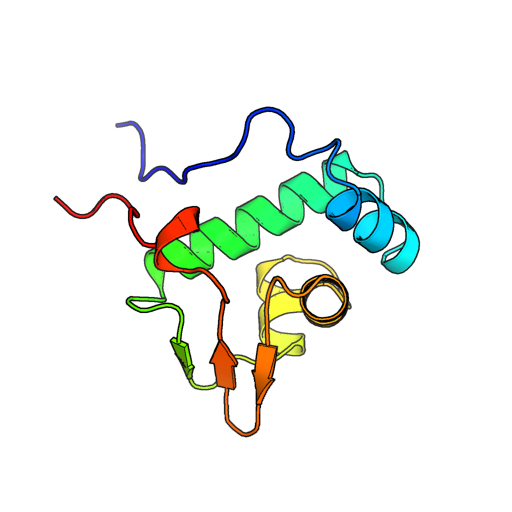.154 -15.411 1.00 48.12 98 GLY A N 1
ATOM 747 C CA . GLY A 1 98 ? 4.790 5.325 -14.854 1.00 48.12 98 GLY A CA 1
ATOM 748 C C . GLY A 1 98 ? 5.326 6.169 -16.004 1.00 48.12 98 GLY A C 1
ATOM 749 O O . GLY A 1 98 ? 5.877 5.618 -16.954 1.00 48.12 98 GLY A O 1
ATOM 750 N N . ALA A 1 99 ? 5.104 7.476 -15.934 1.00 41.88 99 ALA A N 1
ATOM 751 C CA . ALA A 1 99 ? 5.400 8.489 -16.941 1.00 41.88 99 ALA A CA 1
ATOM 752 C C . ALA A 1 99 ? 6.873 8.529 -17.405 1.00 41.88 99 ALA A C 1
ATOM 754 O O . ALA A 1 99 ? 7.612 9.452 -17.084 1.00 41.88 99 ALA A O 1
ATOM 755 N N . LYS A 1 100 ? 7.308 7.543 -18.185 1.00 42.53 100 LYS A N 1
ATOM 756 C CA . LYS A 1 100 ? 8.522 7.636 -18.991 1.00 42.53 100 LYS A CA 1
ATOM 757 C C . LYS A 1 100 ? 8.089 7.862 -20.432 1.00 42.53 100 LYS A C 1
ATOM 759 O O . LYS A 1 100 ? 7.674 6.921 -21.107 1.00 42.53 100 LYS A O 1
ATOM 764 N N . GLU A 1 101 ? 8.109 9.130 -20.838 1.00 39.62 101 GLU A N 1
ATOM 765 C CA . GLU A 1 101 ? 8.427 9.475 -22.229 1.00 39.62 101 GLU A CA 1
ATOM 766 C C . GLU A 1 101 ? 9.893 9.128 -22.520 1.00 39.62 101 GLU A C 1
ATOM 768 O O . GLU A 1 101 ? 10.733 9.279 -21.599 1.00 39.62 101 GLU A O 1
#

Sequence (101 aa):
MAGDWIKVRTRLLEDPAVFRMADRLGLSVEAVGGHLLRVWSWATDQIIDGNAPGVTAAHLDRIAGVTNMGAAMAEVGWINFYTGGATFPNWDRHLAQGAKE